Protein AF-A0A529X542-F1 (afdb_monomer)

pLDDT: mean 86.58, std 10.24, range [55.16, 97.25]

Solvent-accessible surface area (backbone atoms only — not comparable to full-atom values): 4931 Å² total; per-residue (Å²): 132,64,57,61,73,49,74,49,70,52,59,35,92,68,92,53,82,91,52,84,85,46,49,36,65,30,75,88,72,46,53,67,86,79,72,66,62,72,46,68,65,64,49,60,36,43,39,76,59,56,52,50,49,54,56,50,29,62,74,73,68,49,58,68,71,48,75,48,50,42,75,48,74,54,22,34,33,39,36,35,64,91

Sequence (82 aa):
VVAPELEFYLTAPNPAPDRPVTAPVGRNGRPESVQHPYDMQAMEEFEAVTRRLYEHAAVVGLPVETLIHESGTAQLEINLLH

Mean predicted aligned error: 5.0 Å

Structure (mmCIF, N/CA/C/O backbone):
data_AF-A0A529X542-F1
#
_entry.id   AF-A0A529X542-F1
#
loop_
_atom_site.group_PDB
_atom_site.id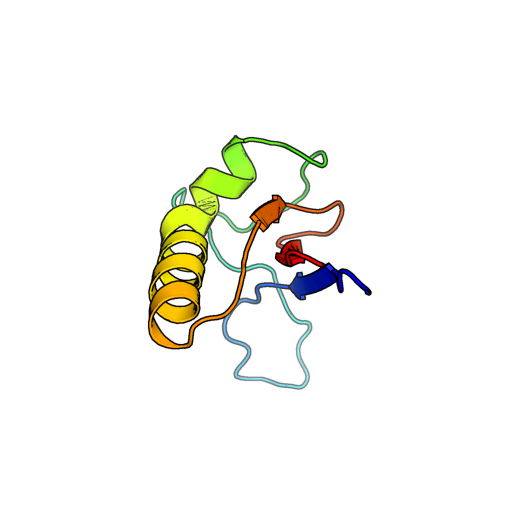
_atom_site.type_symbol
_atom_site.label_atom_id
_atom_site.label_alt_id
_atom_site.label_comp_id
_atom_site.label_asym_id
_atom_site.label_entity_id
_atom_site.label_seq_id
_atom_site.pdbx_PDB_ins_code
_atom_site.Cartn_x
_atom_site.Cartn_y
_atom_site.Cartn_z
_atom_site.occupancy
_atom_site.B_iso_or_equiv
_atom_site.auth_seq_id
_atom_site.auth_comp_id
_atom_site.auth_asym_id
_atom_site.auth_atom_id
_atom_site.pdbx_PDB_model_num
ATOM 1 N N . VAL A 1 1 ? -10.857 -9.480 20.889 1.00 73.88 1 VAL A N 1
ATOM 2 C CA . VAL A 1 1 ? -10.283 -8.191 20.461 1.00 73.88 1 VAL A CA 1
ATOM 3 C C . VAL A 1 1 ? -8.976 -8.536 19.776 1.00 73.88 1 VAL A C 1
ATOM 5 O O . VAL A 1 1 ? -8.159 -9.201 20.404 1.00 73.88 1 VAL A O 1
ATOM 8 N N . VAL A 1 2 ? -8.870 -8.263 18.479 1.00 79.88 2 VAL A N 1
ATOM 9 C CA . VAL A 1 2 ? -7.699 -8.559 17.636 1.00 79.88 2 VAL A CA 1
ATOM 10 C C . VAL A 1 2 ? -7.481 -7.345 16.740 1.00 79.88 2 VAL A C 1
ATOM 12 O O . VAL A 1 2 ? -8.462 -6.847 16.200 1.00 79.88 2 VAL A O 1
ATOM 15 N N . ALA A 1 3 ? -6.239 -6.889 16.581 1.00 77.31 3 ALA A N 1
ATOM 16 C CA . ALA A 1 3 ? -5.871 -5.946 15.526 1.00 77.31 3 ALA A CA 1
ATOM 17 C C . ALA A 1 3 ? -5.186 -6.741 14.419 1.00 77.31 3 ALA A C 1
ATOM 19 O O . ALA A 1 3 ? -4.110 -7.293 14.652 1.00 77.31 3 ALA A O 1
ATOM 20 N N . PRO A 1 4 ? -5.826 -6.893 13.255 1.00 86.69 4 PRO A N 1
ATOM 21 C CA . PRO A 1 4 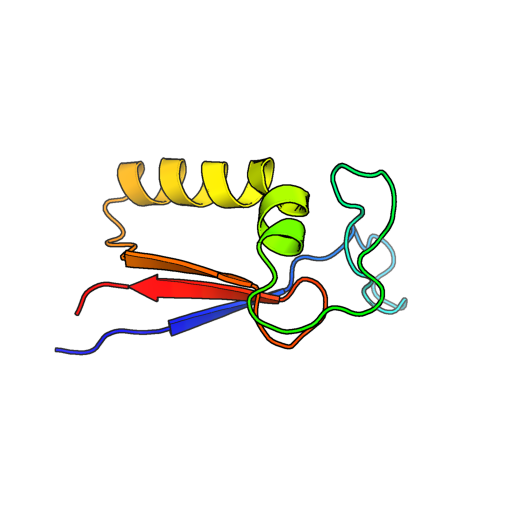? -5.159 -7.443 12.095 1.00 86.69 4 PRO A CA 1
ATOM 22 C C . PRO A 1 4 ? -4.249 -6.398 11.442 1.00 86.69 4 PRO A C 1
ATOM 24 O O . PRO A 1 4 ? -4.659 -5.256 11.227 1.00 86.69 4 PRO A O 1
ATOM 27 N N . GLU A 1 5 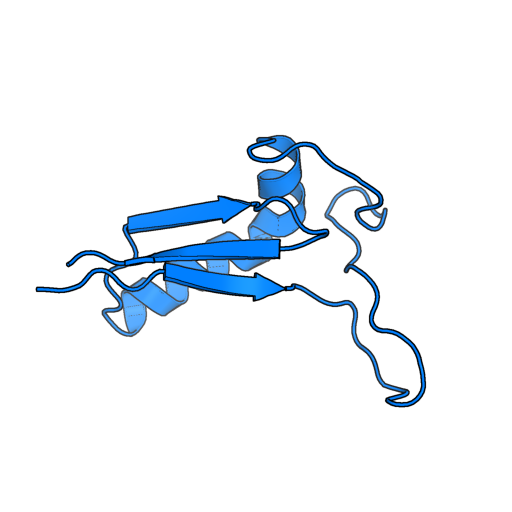? -3.058 -6.843 11.060 1.00 92.56 5 GLU A N 1
ATOM 28 C CA . GLU A 1 5 ? -2.130 -6.135 10.178 1.00 92.56 5 GLU A CA 1
ATOM 29 C C . GLU A 1 5 ? -2.356 -6.639 8.746 1.00 92.56 5 GLU A C 1
ATOM 31 O O . GLU A 1 5 ? -2.448 -7.849 8.501 1.00 92.56 5 GLU A O 1
ATOM 36 N N . LEU A 1 6 ? -2.521 -5.720 7.793 1.00 93.06 6 LEU A N 1
ATOM 37 C CA . LEU A 1 6 ? -2.686 -6.049 6.378 1.00 93.06 6 LEU A CA 1
ATOM 38 C C . LEU A 1 6 ? -1.491 -5.547 5.580 1.00 93.06 6 LEU A C 1
ATOM 40 O O . LEU A 1 6 ? -1.478 -4.403 5.123 1.00 93.06 6 LEU A O 1
ATOM 44 N N . GLU A 1 7 ? -0.534 -6.439 5.359 1.00 94.69 7 GLU A N 1
ATOM 45 C CA . GLU A 1 7 ? 0.589 -6.218 4.455 1.00 94.69 7 GLU A CA 1
ATOM 46 C C . GLU A 1 7 ? 0.209 -6.494 2.992 1.00 94.69 7 GLU A C 1
ATOM 48 O O . GLU A 1 7 ? -0.495 -7.456 2.665 1.00 94.69 7 GLU A O 1
ATOM 53 N N . PHE A 1 8 ? 0.707 -5.662 2.079 1.00 94.25 8 PHE A N 1
ATOM 54 C CA . PHE A 1 8 ? 0.533 -5.829 0.639 1.00 94.25 8 PHE A CA 1
ATOM 55 C C . PHE A 1 8 ? 1.667 -5.168 -0.148 1.00 94.25 8 PHE A C 1
ATOM 57 O O . PHE A 1 8 ? 2.358 -4.280 0.337 1.00 94.25 8 PHE A O 1
ATOM 64 N N . TYR A 1 9 ? 1.825 -5.575 -1.407 1.00 92.81 9 TYR A N 1
ATOM 65 C CA . TYR A 1 9 ? 2.780 -4.971 -2.334 1.00 92.81 9 TYR A CA 1
ATOM 66 C C . TYR A 1 9 ? 2.055 -4.130 -3.378 1.00 92.81 9 TYR A C 1
ATOM 68 O O . TYR A 1 9 ? 1.093 -4.588 -4.005 1.00 92.81 9 TYR A O 1
ATOM 76 N N . LEU A 1 10 ? 2.555 -2.923 -3.631 1.00 92.19 10 LEU A N 1
ATOM 77 C CA . LEU A 1 10 ? 2.222 -2.200 -4.849 1.00 92.19 10 LEU A CA 1
ATOM 78 C C . LEU A 1 10 ? 3.061 -2.738 -6.003 1.00 92.19 10 LEU A C 1
ATOM 80 O O . LEU A 1 10 ? 4.251 -3.013 -5.877 1.00 92.19 10 LEU A O 1
ATOM 84 N N . THR A 1 11 ? 2.424 -2.870 -7.160 1.00 93.31 11 THR A N 1
ATOM 85 C CA . THR A 1 11 ? 3.045 -3.445 -8.350 1.00 93.31 11 THR A CA 1
ATOM 86 C C . THR A 1 11 ? 2.809 -2.538 -9.545 1.00 93.31 11 THR A C 1
ATOM 88 O O . THR A 1 11 ? 1.776 -1.869 -9.647 1.00 93.31 11 THR A O 1
ATOM 91 N N . ALA A 1 12 ? 3.771 -2.491 -10.463 1.00 92.50 12 ALA A N 1
ATOM 92 C CA . ALA A 1 12 ? 3.523 -1.925 -11.778 1.00 92.50 12 ALA A CA 1
ATOM 93 C C . ALA A 1 12 ? 2.479 -2.782 -12.521 1.00 92.50 12 ALA A C 1
ATOM 95 O O . ALA A 1 12 ? 2.420 -3.997 -12.305 1.00 92.50 12 ALA A O 1
ATOM 96 N N . PRO A 1 13 ? 1.684 -2.193 -13.435 1.00 92.69 13 PRO A N 1
ATOM 97 C CA . PRO A 1 13 ? 0.796 -2.966 -14.293 1.00 92.69 13 PRO A CA 1
ATOM 98 C C . PRO A 1 13 ? 1.553 -4.103 -14.991 1.00 92.69 13 PRO A C 1
ATOM 100 O O . PRO A 1 13 ? 2.518 -3.852 -15.712 1.00 92.69 13 PRO A O 1
ATOM 103 N N . ASN A 1 14 ? 1.098 -5.343 -14.795 1.00 94.88 14 ASN A N 1
ATOM 104 C CA . ASN A 1 14 ? 1.724 -6.531 -15.370 1.00 94.88 14 ASN A CA 1
ATOM 105 C C . ASN A 1 14 ? 0.790 -7.217 -16.387 1.00 94.88 14 ASN A C 1
ATOM 107 O O . ASN A 1 14 ? 0.085 -8.162 -16.034 1.00 94.88 14 ASN A O 1
ATOM 111 N N . PRO A 1 15 ? 0.730 -6.745 -17.648 1.00 94.38 15 PRO A N 1
ATOM 112 C CA . PRO A 1 15 ? -0.138 -7.333 -18.673 1.00 94.38 15 PRO A CA 1
ATOM 113 C C . PRO A 1 15 ? 0.358 -8.696 -19.182 1.00 94.38 15 PRO A C 1
ATOM 115 O O . PRO A 1 15 ? -0.399 -9.418 -19.827 1.00 94.38 15 PRO A O 1
ATOM 118 N N . ALA A 1 16 ? 1.625 -9.032 -18.927 1.00 93.81 16 ALA A N 1
ATOM 119 C CA . ALA A 1 16 ? 2.260 -10.275 -19.342 1.00 93.81 16 ALA A CA 1
ATOM 120 C C . ALA A 1 16 ? 2.498 -11.149 -18.094 1.00 93.81 16 ALA A C 1
ATOM 122 O O . ALA A 1 16 ? 3.495 -10.957 -17.401 1.00 93.81 16 ALA A O 1
ATOM 123 N N . PRO A 1 17 ? 1.585 -12.081 -17.761 1.00 90.94 17 PRO A N 1
ATOM 124 C CA . PRO A 1 17 ? 1.619 -12.814 -16.491 1.00 90.94 17 PRO A CA 1
ATOM 125 C C . PRO A 1 17 ? 2.821 -13.761 -16.349 1.00 90.94 17 PRO A C 1
ATOM 127 O O . PRO A 1 17 ? 3.098 -14.242 -15.256 1.00 90.94 17 PRO A O 1
ATOM 130 N N . ASP A 1 18 ? 3.528 -14.036 -17.444 1.00 95.88 18 ASP A N 1
ATOM 131 C CA . ASP A 1 18 ? 4.769 -14.809 -17.490 1.00 95.88 18 ASP A CA 1
ATOM 132 C C . ASP A 1 18 ? 6.010 -13.995 -17.088 1.00 95.88 18 ASP A C 1
ATOM 134 O O . ASP A 1 18 ? 7.080 -14.563 -16.864 1.00 95.88 18 ASP A O 1
ATOM 138 N N . ARG A 1 19 ? 5.890 -12.667 -16.991 1.00 92.38 19 ARG A N 1
ATOM 139 C CA . ARG A 1 19 ? 6.979 -11.778 -16.581 1.00 92.38 19 ARG A CA 1
ATOM 140 C C . ARG A 1 19 ? 6.954 -11.524 -15.075 1.00 92.38 19 ARG A C 1
ATOM 142 O O . ARG A 1 19 ? 5.875 -11.484 -14.476 1.00 92.38 19 ARG A O 1
ATOM 149 N N . PRO A 1 20 ? 8.130 -11.315 -14.454 1.00 92.31 20 PRO A N 1
ATOM 150 C CA . PRO A 1 20 ? 8.198 -10.972 -13.044 1.00 92.31 20 PRO A CA 1
ATOM 151 C C . PRO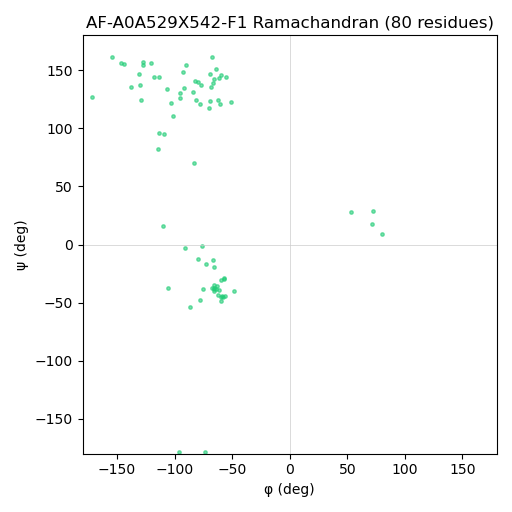 A 1 20 ? 7.486 -9.647 -12.783 1.00 92.31 20 PRO A C 1
ATOM 153 O O . PRO A 1 20 ? 7.560 -8.706 -13.575 1.00 92.31 20 PRO A O 1
ATOM 156 N N . VAL A 1 21 ? 6.824 -9.586 -11.636 1.00 92.44 21 VAL A N 1
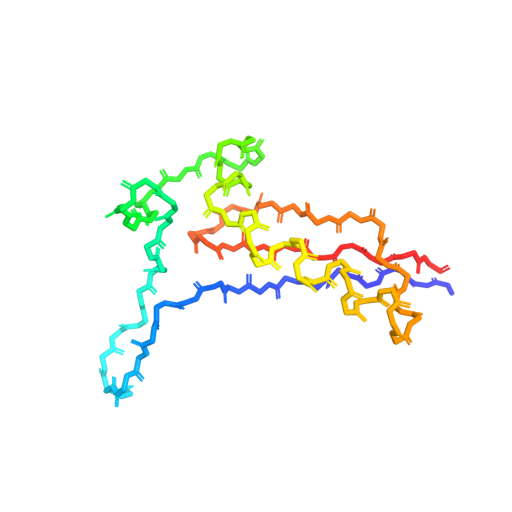ATOM 157 C CA . VAL A 1 21 ? 6.238 -8.357 -11.116 1.00 92.44 21 VAL A CA 1
ATOM 158 C C . VAL A 1 21 ? 7.358 -7.382 -10.760 1.00 92.44 21 VAL A C 1
ATOM 160 O O . VAL A 1 21 ? 8.383 -7.778 -10.207 1.00 92.44 21 VAL A O 1
ATOM 163 N N . THR A 1 22 ? 7.162 -6.104 -11.070 1.00 92.19 22 THR A N 1
ATOM 164 C CA . THR A 1 22 ? 8.109 -5.038 -10.735 1.00 92.19 22 THR A CA 1
ATOM 165 C C . THR A 1 22 ? 7.446 -3.993 -9.853 1.00 92.19 22 THR A C 1
ATOM 167 O O . THR A 1 22 ? 6.227 -3.812 -9.908 1.00 92.19 22 THR A O 1
ATOM 170 N N . ALA A 1 23 ? 8.250 -3.266 -9.082 1.00 90.56 23 ALA A N 1
ATOM 171 C CA . ALA A 1 23 ? 7.772 -2.120 -8.324 1.00 90.56 23 ALA A CA 1
ATOM 172 C C . ALA A 1 23 ? 7.176 -1.047 -9.260 1.00 90.56 23 ALA A C 1
ATOM 174 O O . ALA A 1 23 ? 7.653 -0.880 -10.393 1.00 90.56 23 ALA A O 1
ATOM 175 N N . PRO A 1 24 ? 6.132 -0.326 -8.824 1.00 90.81 24 PRO A N 1
ATOM 176 C CA . PRO A 1 24 ? 5.608 0.815 -9.555 1.00 90.81 24 PRO A CA 1
ATOM 177 C C . PRO A 1 24 ? 6.617 1.967 -9.565 1.00 90.81 24 PRO A C 1
ATOM 179 O O . PRO A 1 24 ? 7.529 2.048 -8.744 1.00 90.81 24 PRO A O 1
ATOM 182 N N . VAL A 1 25 ? 6.421 2.883 -10.508 1.00 88.31 25 VAL A N 1
ATOM 183 C CA . VAL A 1 25 ? 7.173 4.135 -10.573 1.00 88.31 25 VAL A CA 1
ATOM 184 C C . VAL A 1 25 ? 6.555 5.135 -9.595 1.00 88.31 25 VAL A C 1
ATOM 186 O O . VAL A 1 25 ? 5.356 5.405 -9.681 1.00 88.31 25 VAL A O 1
ATOM 189 N N . GLY A 1 26 ? 7.370 5.664 -8.678 1.00 84.12 26 GLY A N 1
ATOM 190 C CA . GLY A 1 26 ? 6.964 6.691 -7.719 1.00 84.12 26 GLY A CA 1
ATOM 191 C C . GLY A 1 26 ? 6.800 8.076 -8.355 1.00 84.12 26 GLY A C 1
ATOM 192 O O . GLY A 1 26 ? 7.005 8.272 -9.560 1.00 84.12 26 GLY A O 1
ATOM 193 N N . ARG A 1 27 ? 6.456 9.074 -7.539 1.00 83.31 27 ARG A N 1
ATOM 194 C CA . ARG A 1 27 ? 6.333 10.484 -7.956 1.00 83.31 27 ARG A CA 1
ATOM 195 C C . ARG A 1 27 ? 7.608 11.044 -8.578 1.00 83.31 27 ARG A C 1
ATOM 197 O O . ARG A 1 27 ? 7.513 11.913 -9.444 1.00 83.31 27 ARG A O 1
ATOM 204 N N . ASN A 1 28 ? 8.782 10.558 -8.183 1.00 81.56 28 ASN A N 1
ATOM 205 C CA . ASN A 1 28 ? 10.060 10.996 -8.749 1.00 81.56 28 ASN A CA 1
ATOM 206 C C . ASN A 1 28 ? 10.364 10.416 -10.149 1.00 81.56 28 ASN A C 1
ATOM 208 O O . ASN A 1 28 ? 11.403 10.728 -10.735 1.00 81.56 28 ASN A O 1
ATOM 212 N N . GLY A 1 29 ? 9.479 9.574 -10.696 1.00 83.38 29 GLY A N 1
ATOM 213 C CA . GLY A 1 29 ? 9.641 8.976 -12.021 1.00 83.38 29 GLY A CA 1
ATOM 214 C C . GLY A 1 29 ? 10.582 7.768 -12.062 1.00 83.38 29 GLY A C 1
ATOM 215 O O . GLY A 1 29 ? 10.902 7.285 -13.149 1.00 83.38 29 GLY A O 1
ATOM 216 N N . ARG A 1 30 ? 11.017 7.251 -10.909 1.00 82.44 30 ARG A N 1
ATOM 217 C CA . ARG A 1 30 ? 11.870 6.064 -10.787 1.00 82.44 30 ARG A CA 1
ATOM 218 C C . ARG A 1 30 ? 11.131 4.962 -10.018 1.00 82.44 30 ARG A C 1
ATOM 220 O O . ARG A 1 30 ? 10.357 5.266 -9.111 1.00 82.44 30 ARG A O 1
ATOM 227 N N . PRO A 1 31 ? 11.334 3.683 -10.376 1.00 82.00 31 PRO A N 1
ATOM 228 C CA . PRO A 1 31 ? 10.874 2.585 -9.543 1.00 82.00 31 PRO A CA 1
ATOM 229 C C . PRO A 1 31 ? 11.696 2.532 -8.258 1.00 82.00 31 PRO A C 1
ATOM 231 O O . PRO A 1 31 ? 12.897 2.826 -8.262 1.00 82.00 31 PRO A O 1
ATOM 234 N N . GLU A 1 32 ? 11.050 2.124 -7.173 1.00 81.38 32 GLU A N 1
ATOM 235 C CA . GLU A 1 32 ? 11.743 1.828 -5.927 1.00 81.38 32 GLU A CA 1
ATOM 236 C C . GLU A 1 32 ? 12.725 0.668 -6.165 1.00 81.38 32 GLU A C 1
ATOM 238 O O . GLU A 1 32 ? 12.343 -0.382 -6.683 1.00 81.38 32 GLU A O 1
ATOM 243 N N . SER A 1 33 ? 14.009 0.876 -5.864 1.00 70.06 33 SER A N 1
ATOM 244 C CA . SER A 1 33 ? 15.056 -0.120 -6.123 1.00 70.06 33 SER A CA 1
ATOM 245 C C . SER A 1 33 ? 15.544 -0.829 -4.862 1.00 70.06 33 SER A C 1
ATOM 247 O O . SER A 1 33 ? 15.836 -2.014 -4.942 1.00 70.06 33 SER A O 1
ATOM 249 N N . VAL A 1 34 ? 15.647 -0.110 -3.737 1.00 59.28 34 VAL A N 1
ATOM 250 C CA . VAL A 1 34 ? 16.023 -0.566 -2.381 1.00 59.28 34 VAL A CA 1
ATOM 251 C C . VAL A 1 34 ? 15.774 0.618 -1.439 1.00 59.28 34 VAL A C 1
ATOM 253 O O . VAL A 1 34 ? 16.360 1.668 -1.707 1.00 59.28 34 VAL A O 1
ATOM 256 N N . GLN A 1 35 ? 15.017 0.478 -0.342 1.00 60.88 35 GLN A N 1
ATOM 257 C CA . GLN A 1 35 ? 15.051 1.457 0.756 1.00 60.88 35 GLN A CA 1
ATOM 258 C C . GLN A 1 35 ? 14.908 0.838 2.150 1.00 60.88 35 GLN A C 1
ATOM 260 O O . GLN A 1 35 ? 14.439 -0.282 2.329 1.00 60.88 35 GLN A O 1
ATOM 265 N N . HIS A 1 36 ? 15.435 1.586 3.120 1.00 55.66 36 HIS A N 1
ATOM 266 C CA . HIS A 1 36 ? 15.440 1.275 4.540 1.00 55.66 36 HIS A CA 1
ATOM 267 C C . HIS A 1 36 ? 14.005 1.351 5.091 1.00 55.66 36 HIS A C 1
ATOM 269 O O . HIS A 1 36 ? 13.312 2.318 4.772 1.00 55.66 36 HIS A O 1
ATOM 275 N N . PRO A 1 37 ? 13.561 0.388 5.918 1.00 55.16 37 PRO A N 1
ATOM 276 C CA . PRO A 1 37 ? 12.223 0.427 6.504 1.00 55.16 37 PRO A CA 1
ATOM 277 C C . PRO A 1 37 ? 12.001 1.747 7.259 1.00 55.16 37 PRO A C 1
ATOM 279 O O . PRO A 1 37 ? 12.934 2.271 7.879 1.00 55.16 37 PRO A O 1
ATOM 282 N N . TYR A 1 38 ? 10.770 2.268 7.208 1.00 55.47 38 TYR A N 1
ATOM 283 C CA . TYR A 1 38 ? 10.340 3.518 7.859 1.00 55.47 38 TYR A CA 1
ATOM 284 C C . TYR A 1 38 ? 10.874 4.829 7.249 1.00 55.47 38 TYR A C 1
ATOM 286 O O . TYR A 1 38 ? 10.820 5.877 7.899 1.00 55.47 38 TYR A O 1
ATOM 294 N N . ASP A 1 39 ? 11.374 4.812 6.010 1.00 66.19 39 ASP A N 1
ATOM 295 C CA . ASP A 1 39 ? 11.766 6.041 5.314 1.00 66.19 39 ASP A CA 1
ATOM 296 C C . ASP A 1 39 ? 10.525 6.873 4.936 1.00 66.19 39 ASP A C 1
ATOM 298 O O . ASP A 1 39 ? 9.673 6.448 4.150 1.00 66.19 39 ASP A O 1
ATOM 302 N N . MET A 1 40 ? 10.425 8.091 5.480 1.00 67.38 40 MET A N 1
ATOM 303 C CA . MET A 1 40 ? 9.347 9.033 5.147 1.00 67.38 40 MET A CA 1
ATOM 304 C C . MET A 1 40 ? 9.295 9.330 3.642 1.00 67.38 40 MET A C 1
ATOM 306 O O . MET A 1 40 ? 8.215 9.568 3.103 1.00 67.38 40 MET A O 1
ATOM 310 N N . GLN A 1 41 ? 10.435 9.256 2.948 1.00 70.38 41 GLN A N 1
ATOM 311 C CA . GLN A 1 41 ? 10.500 9.491 1.511 1.00 70.38 41 GLN A CA 1
ATOM 312 C C . GLN A 1 41 ? 9.736 8.423 0.715 1.00 70.38 41 GLN A C 1
ATOM 314 O O . GLN A 1 41 ? 9.046 8.756 -0.246 1.00 70.38 41 GLN A O 1
ATOM 319 N N . ALA A 1 42 ? 9.778 7.157 1.140 1.00 69.88 42 ALA A N 1
ATOM 320 C CA . ALA A 1 42 ? 9.057 6.073 0.471 1.00 69.88 42 ALA A CA 1
ATOM 321 C C . ALA A 1 42 ? 7.529 6.247 0.582 1.00 69.88 42 ALA A C 1
ATOM 323 O O . ALA A 1 42 ? 6.783 5.978 -0.362 1.00 69.88 42 ALA A O 1
ATOM 324 N N . MET A 1 43 ? 7.060 6.787 1.710 1.00 75.00 43 MET A N 1
ATOM 325 C CA . MET A 1 43 ? 5.651 7.134 1.910 1.00 75.00 43 MET A CA 1
ATOM 326 C C . MET A 1 43 ? 5.194 8.297 1.017 1.00 75.00 43 MET A C 1
ATOM 328 O O . MET A 1 43 ? 4.075 8.268 0.496 1.00 75.00 43 MET A O 1
ATOM 332 N N . GLU A 1 44 ? 6.050 9.299 0.794 1.00 81.25 44 GLU A N 1
ATOM 333 C CA . GLU A 1 44 ? 5.770 10.417 -0.121 1.00 81.25 44 GLU A CA 1
ATOM 334 C C . GLU A 1 44 ? 5.667 9.960 -1.585 1.00 81.25 44 GLU A C 1
ATOM 336 O O . GLU A 1 44 ? 4.796 10.428 -2.328 1.00 81.25 44 GLU A O 1
ATOM 341 N N . GLU A 1 45 ? 6.503 9.005 -2.005 1.00 84.19 45 GLU A N 1
ATOM 342 C CA . GLU A 1 45 ? 6.478 8.457 -3.368 1.00 84.19 45 GLU A CA 1
ATOM 343 C C . GLU A 1 45 ? 5.125 7.821 -3.720 1.00 84.19 45 GLU A C 1
ATOM 345 O O . GLU A 1 45 ? 4.694 7.890 -4.876 1.00 84.19 45 GLU A O 1
ATOM 350 N N . PHE A 1 46 ? 4.416 7.267 -2.731 1.00 86.06 46 PHE A N 1
ATOM 351 C CA . PHE A 1 46 ? 3.116 6.614 -2.911 1.00 86.06 46 PHE A CA 1
ATOM 352 C C . PHE A 1 46 ? 1.934 7.384 -2.306 1.00 86.06 46 PHE A C 1
ATOM 354 O O . PHE A 1 46 ? 0.832 6.838 -2.217 1.00 86.06 46 PHE A O 1
ATOM 361 N N . GLU A 1 47 ? 2.109 8.671 -1.979 1.00 88.38 47 GLU A N 1
ATOM 362 C CA . GLU A 1 47 ? 1.100 9.522 -1.320 1.00 88.38 47 GLU A CA 1
ATOM 363 C C . GLU A 1 47 ? -0.287 9.446 -1.987 1.00 88.38 47 GLU A C 1
ATOM 365 O O . GLU A 1 47 ? -1.322 9.393 -1.326 1.00 88.38 47 GLU A O 1
ATOM 370 N N . ALA A 1 48 ? -0.338 9.411 -3.323 1.00 88.88 48 ALA A N 1
ATOM 371 C CA . ALA A 1 48 ? -1.605 9.358 -4.049 1.00 88.88 48 ALA A CA 1
ATOM 372 C C . ALA A 1 48 ? -2.408 8.076 -3.754 1.00 88.88 48 ALA A C 1
ATOM 374 O O . ALA A 1 48 ? -3.640 8.120 -3.706 1.00 88.88 48 ALA A O 1
ATOM 375 N N . VAL A 1 49 ? -1.722 6.947 -3.558 1.00 89.75 49 VAL A N 1
ATOM 376 C CA . VAL A 1 49 ? -2.337 5.657 -3.227 1.00 89.75 49 VAL A CA 1
ATOM 377 C C . VAL A 1 49 ? -2.720 5.621 -1.754 1.00 89.75 49 VAL A C 1
ATOM 379 O O . VAL A 1 49 ? -3.860 5.281 -1.435 1.00 89.75 49 VAL A O 1
ATOM 382 N N . THR A 1 50 ? -1.810 6.022 -0.864 1.00 89.81 50 THR A N 1
ATOM 383 C CA . THR A 1 50 ? -2.043 6.000 0.587 1.00 89.81 50 THR A CA 1
ATOM 384 C C . THR A 1 50 ? -3.197 6.923 0.978 1.00 89.81 50 THR A C 1
ATOM 386 O O . THR A 1 50 ? -4.108 6.503 1.690 1.00 89.81 50 THR A O 1
ATOM 389 N N . ARG A 1 51 ? -3.264 8.135 0.410 1.00 92.38 51 ARG A N 1
ATOM 390 C CA . ARG A 1 51 ? -4.399 9.054 0.587 1.00 92.38 51 ARG A CA 1
ATOM 391 C C . ARG A 1 51 ? -5.718 8.428 0.141 1.00 92.38 51 ARG A C 1
ATOM 393 O O . ARG A 1 51 ? -6.714 8.512 0.855 1.00 92.38 51 ARG A O 1
ATOM 400 N N . ARG A 1 52 ? -5.731 7.773 -1.023 1.00 94.19 52 ARG A N 1
ATOM 401 C CA . ARG A 1 52 ? -6.942 7.130 -1.545 1.00 94.19 52 ARG A CA 1
ATOM 402 C C . ARG A 1 52 ? -7.410 5.991 -0.639 1.00 94.19 52 ARG A C 1
ATOM 404 O O . ARG A 1 52 ? -8.615 5.846 -0.450 1.00 94.19 52 ARG A O 1
ATOM 411 N N . LEU A 1 53 ? -6.486 5.219 -0.067 1.00 93.88 53 LEU A N 1
ATOM 412 C CA . LEU A 1 53 ? -6.806 4.177 0.910 1.00 93.88 53 LEU A CA 1
ATOM 413 C C . LEU A 1 53 ? -7.500 4.765 2.143 1.00 93.88 53 LEU A C 1
ATOM 415 O O . LEU A 1 53 ? -8.574 4.283 2.491 1.00 93.88 53 LEU A O 1
ATOM 419 N N . TYR A 1 54 ? -6.969 5.844 2.729 1.00 94.25 54 TYR A N 1
ATOM 420 C CA . TYR A 1 54 ? -7.622 6.529 3.854 1.00 94.25 54 TYR A CA 1
ATOM 421 C C . TYR A 1 54 ? -9.021 7.049 3.498 1.00 94.25 54 TYR A C 1
ATOM 423 O O . TYR A 1 54 ? -9.971 6.833 4.250 1.00 94.25 54 TYR A O 1
ATOM 431 N N . GLU A 1 55 ? -9.174 7.689 2.335 1.00 95.75 55 GLU A N 1
ATOM 432 C CA . GLU A 1 55 ? -10.473 8.189 1.864 1.00 95.75 55 GLU A CA 1
ATOM 433 C C . GLU A 1 55 ? -11.507 7.056 1.734 1.00 95.75 55 GLU A C 1
ATOM 435 O O . GLU A 1 55 ? -12.648 7.202 2.169 1.00 95.75 55 GLU A O 1
ATOM 440 N N . HIS A 1 56 ? -11.120 5.906 1.172 1.00 95.69 56 HIS A N 1
ATOM 441 C CA . HIS A 1 56 ? -12.040 4.779 0.979 1.00 95.69 56 HIS A CA 1
ATOM 442 C C . HIS A 1 56 ? -12.318 4.042 2.291 1.00 95.69 56 HIS A C 1
ATOM 444 O O . HIS A 1 56 ? -13.465 3.668 2.537 1.00 95.69 56 HIS A O 1
ATOM 450 N N . ALA A 1 57 ? -11.307 3.883 3.149 1.00 94.69 57 ALA A N 1
ATOM 451 C CA . ALA A 1 57 ? -11.457 3.313 4.483 1.00 94.69 57 ALA A CA 1
ATOM 452 C C . ALA A 1 57 ? -12.491 4.094 5.306 1.00 94.69 57 ALA A C 1
ATOM 454 O O . ALA A 1 57 ? -13.393 3.490 5.886 1.00 94.69 57 ALA A O 1
ATOM 455 N N . ALA A 1 58 ? -12.434 5.429 5.267 1.00 94.50 58 ALA A N 1
ATOM 456 C CA . ALA A 1 58 ? -13.404 6.289 5.940 1.00 94.50 58 ALA A CA 1
ATOM 457 C C . ALA A 1 58 ? -14.838 6.099 5.413 1.00 94.50 58 ALA A C 1
ATOM 459 O O . ALA A 1 58 ? -15.782 6.074 6.200 1.00 94.50 58 ALA A O 1
ATOM 460 N N . VAL A 1 59 ? -15.015 5.924 4.097 1.00 97.25 59 VAL A N 1
ATOM 461 C CA . VAL A 1 59 ? -16.338 5.705 3.480 1.00 97.25 59 VAL A CA 1
ATOM 462 C C . VAL A 1 59 ? -16.961 4.375 3.905 1.00 97.25 59 VAL A C 1
ATOM 464 O O . VAL A 1 59 ? -18.168 4.314 4.132 1.00 97.25 59 VAL A O 1
ATOM 467 N N . VAL A 1 60 ? -16.162 3.310 4.010 1.00 95.50 60 VAL A N 1
ATOM 468 C CA . VAL A 1 60 ? -16.663 1.966 4.358 1.00 95.50 60 VAL A CA 1
ATOM 469 C C . VAL A 1 60 ? -16.660 1.686 5.864 1.00 95.50 60 VAL A C 1
ATOM 471 O O . VAL A 1 60 ? -17.117 0.625 6.282 1.00 95.50 60 VAL A O 1
ATOM 474 N N . GLY A 1 61 ? -16.158 2.620 6.677 1.00 93.81 61 GLY A N 1
ATOM 475 C CA . GLY A 1 61 ? -16.047 2.460 8.127 1.00 93.81 61 GLY A CA 1
ATOM 476 C C . GLY A 1 61 ? -14.947 1.486 8.559 1.00 93.81 61 GLY A C 1
ATOM 477 O O . GLY A 1 61 ? -15.081 0.853 9.604 1.00 93.81 61 GLY A O 1
ATOM 478 N N . LEU A 1 62 ? -13.879 1.340 7.767 1.00 92.00 62 LEU A N 1
ATOM 479 C CA . LEU A 1 62 ? -12.717 0.530 8.136 1.00 92.00 62 LEU A CA 1
ATOM 480 C C . LEU A 1 62 ? -11.839 1.324 9.122 1.00 92.00 62 LEU A C 1
ATOM 482 O O . LEU A 1 62 ? -11.381 2.414 8.765 1.00 92.00 62 LEU A O 1
ATOM 486 N N . PRO A 1 63 ? -11.582 0.816 10.341 1.00 91.94 63 PRO A N 1
ATOM 487 C CA . PRO A 1 63 ? -10.900 1.570 11.387 1.00 91.94 63 PRO A CA 1
ATOM 488 C C . PRO A 1 63 ? -9.376 1.511 11.216 1.00 91.94 63 PRO A C 1
ATOM 490 O O . PRO A 1 63 ? -8.678 0.861 11.989 1.00 91.94 63 PRO A O 1
ATOM 493 N N . VAL A 1 64 ? -8.866 2.173 10.178 1.00 93.75 64 VAL A N 1
ATOM 494 C CA . VAL A 1 64 ? -7.424 2.289 9.921 1.00 93.75 64 VAL A CA 1
ATOM 495 C C . VAL A 1 64 ? -6.776 3.175 10.983 1.00 93.75 64 VAL A C 1
ATOM 497 O O . VAL A 1 64 ? -7.170 4.328 11.151 1.00 93.75 64 VAL A O 1
ATOM 500 N N . GLU A 1 65 ? -5.780 2.632 11.678 1.00 93.25 65 GLU A N 1
ATOM 501 C CA . GLU A 1 65 ? -4.951 3.354 12.645 1.00 93.25 65 GLU A CA 1
ATOM 502 C C . GLU A 1 65 ? -3.771 4.029 11.943 1.00 93.25 65 GLU A C 1
ATOM 504 O O . GLU A 1 65 ? -3.594 5.245 12.033 1.00 93.25 65 GLU A O 1
ATOM 509 N N . THR A 1 66 ? -3.000 3.246 11.193 1.00 90.94 66 THR A N 1
ATOM 510 C CA . THR A 1 66 ? -1.777 3.694 10.524 1.00 90.94 66 THR A CA 1
ATOM 511 C C . THR A 1 66 ? -1.572 2.969 9.203 1.00 90.94 66 THR A C 1
ATOM 513 O O . THR A 1 66 ? -2.056 1.857 8.987 1.00 90.94 66 THR A O 1
ATOM 516 N N . LEU A 1 67 ? -0.822 3.619 8.314 1.00 91.38 67 LEU A N 1
ATOM 517 C CA . LEU A 1 67 ? -0.308 3.032 7.086 1.00 91.38 67 LEU A CA 1
ATOM 518 C C . LEU A 1 67 ? 1.189 3.314 7.020 1.00 91.38 67 LEU A C 1
ATOM 520 O O . LEU A 1 67 ? 1.591 4.478 7.114 1.00 91.38 67 LEU A O 1
ATOM 524 N N . ILE A 1 68 ? 1.988 2.262 6.881 1.00 89.00 68 ILE A N 1
ATOM 525 C CA . ILE A 1 68 ? 3.452 2.326 6.918 1.00 89.00 68 ILE A CA 1
ATOM 526 C C . ILE A 1 68 ? 4.061 1.648 5.690 1.00 89.00 68 ILE A C 1
ATOM 528 O O . ILE A 1 68 ? 3.415 0.825 5.043 1.00 89.00 68 ILE A O 1
ATOM 532 N N . HIS A 1 69 ? 5.291 2.041 5.355 1.00 87.94 69 HIS A N 1
ATOM 533 C CA . HIS A 1 69 ? 6.115 1.380 4.345 1.00 87.94 69 HIS A CA 1
ATOM 534 C C . HIS A 1 69 ? 7.046 0.382 5.034 1.00 87.94 69 HIS A C 1
ATOM 536 O O . HIS A 1 69 ? 7.739 0.732 5.994 1.00 87.94 69 HIS A O 1
ATOM 542 N N . GLU A 1 70 ? 6.986 -0.857 4.559 1.00 89.19 70 GLU A N 1
ATOM 543 C CA . GLU A 1 70 ? 7.591 -2.032 5.176 1.00 89.19 70 GLU A CA 1
ATOM 544 C C . GLU A 1 70 ? 8.966 -2.367 4.581 1.00 89.19 70 GLU A C 1
ATOM 546 O O . GLU A 1 70 ? 9.497 -1.682 3.712 1.00 89.19 70 GLU A O 1
ATOM 551 N N . SER A 1 71 ? 9.589 -3.442 5.064 1.00 86.31 71 SER A N 1
ATOM 552 C CA . SER A 1 71 ? 10.948 -3.819 4.637 1.00 86.31 71 SER A CA 1
ATOM 553 C C . SER A 1 71 ? 11.094 -4.249 3.164 1.00 86.31 71 SER A C 1
ATOM 555 O O . SER A 1 71 ? 12.213 -4.256 2.640 1.00 86.31 71 SER A O 1
ATOM 557 N N . GLY A 1 72 ? 10.008 -4.637 2.488 1.00 87.12 72 GLY A N 1
ATOM 558 C CA . GLY A 1 72 ? 10.021 -5.047 1.084 1.00 87.12 72 GLY A CA 1
ATOM 559 C C . GLY A 1 72 ? 9.798 -3.897 0.101 1.00 87.12 72 GLY A C 1
ATOM 560 O O . GLY A 1 72 ? 9.149 -2.901 0.402 1.00 87.12 72 GLY A O 1
ATOM 561 N N . THR A 1 73 ? 10.297 -4.058 -1.128 1.00 87.81 73 THR A N 1
ATOM 562 C CA . THR A 1 73 ? 10.146 -3.042 -2.180 1.00 87.81 73 THR A CA 1
ATOM 563 C C . THR A 1 73 ? 8.677 -2.781 -2.485 1.00 87.81 73 THR A C 1
ATOM 565 O O . THR A 1 73 ? 7.960 -3.691 -2.906 1.00 87.81 73 THR A O 1
ATOM 568 N N . ALA A 1 74 ? 8.251 -1.529 -2.321 1.00 89.06 74 ALA A N 1
ATOM 569 C CA . ALA A 1 74 ? 6.865 -1.096 -2.455 1.00 89.06 74 ALA A CA 1
ATOM 570 C C . ALA A 1 74 ? 5.881 -1.909 -1.588 1.00 89.06 74 ALA A C 1
ATOM 572 O O . ALA A 1 74 ? 4.710 -2.064 -1.953 1.00 89.06 74 ALA A O 1
ATOM 573 N N . GLN A 1 75 ? 6.360 -2.446 -0.463 1.00 92.00 75 GLN A N 1
ATOM 574 C CA . GLN A 1 75 ? 5.539 -3.108 0.539 1.00 92.00 75 GLN A CA 1
ATOM 575 C C . GLN A 1 75 ? 4.952 -2.060 1.476 1.00 92.00 75 GLN A C 1
ATOM 577 O O . GLN A 1 75 ? 5.655 -1.187 1.981 1.00 92.00 75 GLN A O 1
ATOM 582 N N . LEU A 1 76 ? 3.653 -2.151 1.704 1.00 91.56 76 LEU A N 1
ATOM 583 C CA . LEU A 1 76 ? 2.922 -1.294 2.617 1.00 91.56 76 LEU A CA 1
ATOM 584 C C . LEU A 1 76 ? 2.135 -2.164 3.588 1.00 91.56 76 LEU A C 1
ATOM 586 O O . LEU A 1 76 ? 1.730 -3.277 3.251 1.00 91.56 76 LEU A O 1
ATOM 590 N N . GLU A 1 77 ? 1.855 -1.613 4.757 1.00 93.62 77 GLU A N 1
ATOM 591 C CA . GLU A 1 77 ? 1.034 -2.255 5.772 1.00 93.62 77 GLU A CA 1
ATOM 592 C C . GLU A 1 77 ? -0.043 -1.296 6.270 1.00 93.62 77 GLU A C 1
ATOM 594 O O . GLU A 1 77 ? 0.216 -0.114 6.505 1.00 93.62 77 GLU A O 1
ATOM 599 N N . ILE A 1 78 ? -1.261 -1.813 6.425 1.00 93.69 78 ILE A N 1
ATOM 600 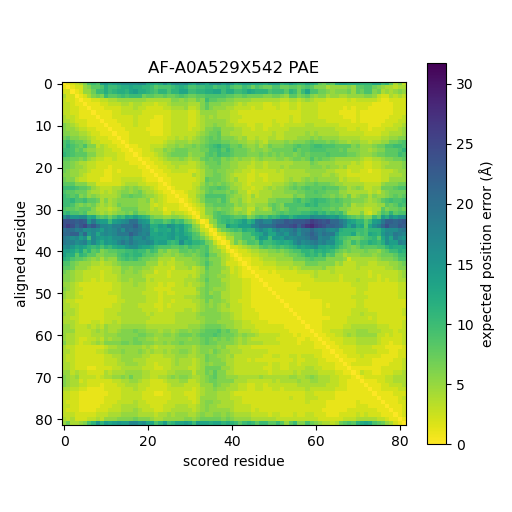C CA . ILE A 1 78 ? -2.362 -1.151 7.125 1.00 93.69 78 ILE A CA 1
ATOM 601 C C . ILE A 1 78 ? -2.520 -1.791 8.502 1.00 93.69 78 ILE A C 1
ATOM 603 O O . ILE A 1 78 ? -2.834 -2.976 8.605 1.00 93.69 78 ILE A O 1
ATOM 607 N N . ASN A 1 79 ? -2.408 -0.967 9.537 1.00 93.62 79 ASN A N 1
ATOM 608 C CA . ASN A 1 79 ? -2.767 -1.316 10.905 1.00 93.62 79 ASN A CA 1
ATOM 609 C C . ASN A 1 79 ? -4.225 -0.932 11.175 1.00 93.62 79 ASN A C 1
ATOM 611 O O . ASN A 1 79 ? -4.666 0.166 10.814 1.00 93.62 79 ASN A O 1
ATOM 615 N N . LEU A 1 80 ? -4.982 -1.829 11.806 1.00 93.06 80 LEU A N 1
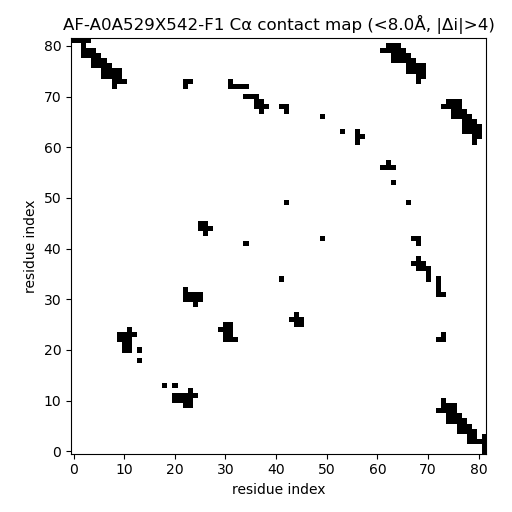ATOM 616 C CA . LEU A 1 80 ? -6.388 -1.621 12.154 1.00 93.06 80 LEU A CA 1
ATOM 617 C C . LEU A 1 80 ? -6.580 -1.557 13.672 1.00 93.06 80 LEU A C 1
ATOM 619 O O . LEU A 1 80 ? -5.956 -2.311 14.413 1.00 93.06 80 LEU A O 1
ATOM 623 N N . LEU A 1 81 ? -7.510 -0.716 14.131 1.00 90.25 81 LEU A N 1
ATOM 624 C CA . LEU A 1 81 ? -7.892 -0.669 15.546 1.00 90.25 81 LEU A CA 1
ATOM 625 C C . LEU A 1 81 ? -8.577 -1.979 15.983 1.00 90.25 81 LEU A C 1
ATOM 627 O O . LEU A 1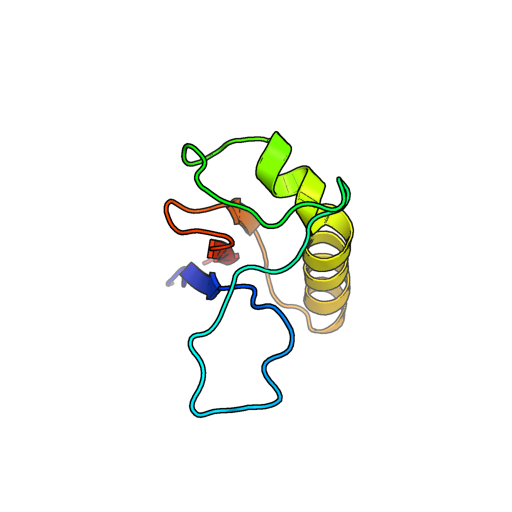 81 ? -9.369 -2.556 15.233 1.00 90.25 81 LEU A O 1
ATOM 631 N N . HIS A 1 82 ? -8.277 -2.405 17.214 1.00 83.81 82 HIS A N 1
ATOM 632 C CA . HIS A 1 82 ? -8.726 -3.664 17.825 1.00 83.81 82 HIS A CA 1
ATOM 633 C C . HIS A 1 82 ? -10.211 -3.719 18.228 1.00 83.81 82 HIS A C 1
ATOM 635 O O . HIS A 1 82 ? -10.741 -2.690 18.708 1.00 83.81 82 HIS A O 1
#

Nearest PDB structures (foldseek):
  8oox-assembly1_A  TM=7.822E-01  e=5.033E-03  Methermicoccus shengliensis DSM 18856
  8oo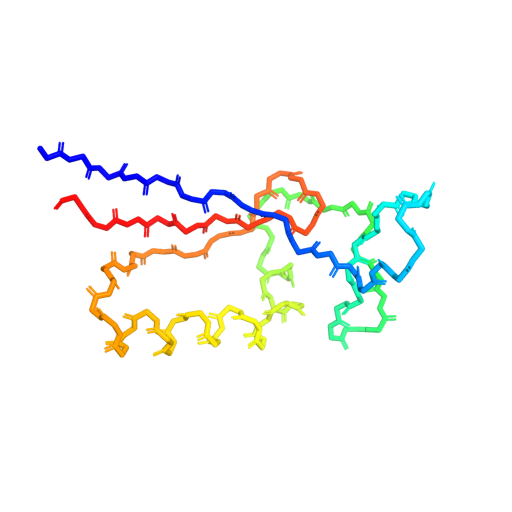z-assembly1_H  TM=7.323E-01  e=5.380E-03  Methermicoccus shengliensis DSM 18856
  8ooz-assembly1_I  TM=7.650E-01  e=6.572E-03  Methermicoccus shengliensis DSM 18856
  8ooz-assembly1_E  TM=7.323E-01  e=1.048E-02  Methermicoccus shengliensis DSM 18856
  8ufj-assembly1_B  TM=6.959E-01  e=1.048E-02  Methanosarcina mazei Go1

Foldseek 3Di:
DDKDKDKDAAFDDDPDPPDDTFADQFPVRHFQDADDFQPPVLCNRCVVVVVVVVVVCVVVVFAWDDKGAGRDRRMIMTIGDD

Secondary structure (DSSP, 8-state):
----EEEEE-----S-TTSPP-PPB-TTSSB-----TT-HHHHHHTHHHHHHHHHHHHHHT--EEEEEE-SSTTEEEEEE--

Radius of gyration: 13.76 Å; Cα contacts (8 Å, |Δi|>4): 117; chains: 1; bounding box: 33×26×40 Å